Protein AF-A0A812R5J1-F1 (afdb_monomer_lite)

pLDDT: mean 79.11, std 15.93, range [47.59, 95.62]

Secondary structure (DSSP, 8-state):
---GGG-TT-GGGSEEEE-------B-TT--B----BTTB---HHHHTTTT---BSSS-TTS-S-SSTT---PBP--SSTTEEEEEETTS-EEEEETTS-HHHHHHHH-SS--S-----

Sequence (119 aa):
QLTFASVTDGLSNTIAIGEKRVQEYRDTSGNLIDGVGPNVSDGPQYLWGFWTSRNTASPMNGPILASWGDYDANFASQHPGGCNFLYGDGSVSFIPETINFETYNLLAARNSGQPKEQP

Radius of gyration: 15.82 Å; chains: 1; bounding box: 30×28×49 Å

Structure (mmCIF, N/CA/C/O backbone):
data_AF-A0A812R5J1-F1
#
_entry.id   AF-A0A812R5J1-F1
#
loop_
_atom_site.group_PDB
_atom_site.id
_atom_site.type_symbol
_atom_site.label_atom_id
_atom_site.label_alt_id
_atom_site.label_comp_id
_atom_site.label_asym_id
_atom_site.label_entity_id
_atom_site.label_seq_id
_atom_site.pdbx_PDB_ins_code
_atom_site.Cartn_x
_atom_site.Cartn_y
_atom_site.Cartn_z
_atom_site.occupancy
_atom_site.B_iso_or_equiv
_atom_site.auth_seq_id
_atom_site.auth_comp_id
_atom_site.auth_asym_id
_atom_site.auth_atom_id
_atom_site.pdbx_PDB_model_num
ATOM 1 N N . GLN A 1 1 ? -15.242 -15.348 13.790 1.00 69.81 1 GLN A N 1
ATOM 2 C CA . GLN A 1 1 ? -15.591 -14.560 12.589 1.00 69.81 1 GLN A CA 1
ATOM 3 C C . GLN A 1 1 ? -14.901 -13.210 12.702 1.00 69.81 1 GLN A C 1
ATOM 5 O O . GLN A 1 1 ? -14.937 -12.638 13.784 1.00 69.81 1 GLN A O 1
ATOM 10 N N . LEU A 1 2 ? -14.228 -12.743 11.648 1.00 84.69 2 LEU A N 1
ATOM 11 C CA . LEU A 1 2 ? -13.636 -11.402 11.618 1.00 84.69 2 LEU A CA 1
ATOM 12 C C . LEU A 1 2 ? -14.755 -10.381 11.350 1.00 84.69 2 LEU A C 1
ATOM 14 O O . LEU A 1 2 ? -15.588 -10.615 10.475 1.00 84.69 2 LEU A O 1
ATOM 18 N N . THR A 1 3 ? -14.801 -9.289 12.110 1.00 92.88 3 THR A N 1
ATOM 19 C CA . THR A 1 3 ? -15.794 -8.208 11.956 1.00 92.88 3 THR A CA 1
ATOM 20 C C . THR A 1 3 ? -15.086 -6.861 11.864 1.00 92.88 3 THR A C 1
ATOM 22 O O . THR A 1 3 ? -13.923 -6.752 12.245 1.00 92.88 3 THR A O 1
ATOM 25 N N . PHE A 1 4 ? -15.770 -5.804 11.423 1.00 91.31 4 PHE A N 1
ATOM 26 C CA . PHE A 1 4 ? -15.179 -4.460 11.423 1.00 91.31 4 PHE A CA 1
ATOM 27 C C . PHE A 1 4 ? -14.730 -4.000 12.818 1.00 91.31 4 PHE A C 1
ATOM 29 O O . PHE A 1 4 ? -13.687 -3.371 12.947 1.00 91.31 4 PHE A O 1
ATOM 36 N N . ALA A 1 5 ? -15.438 -4.413 13.874 1.00 92.25 5 ALA A N 1
ATOM 37 C CA . ALA A 1 5 ? -15.048 -4.138 15.259 1.00 92.25 5 ALA A CA 1
ATOM 38 C C . ALA A 1 5 ? -13.720 -4.806 15.677 1.00 92.25 5 ALA A C 1
ATOM 40 O O . ALA A 1 5 ? -13.146 -4.437 16.695 1.00 92.25 5 ALA A O 1
ATOM 41 N N . SER A 1 6 ? -13.220 -5.784 14.911 1.00 92.88 6 SER A N 1
ATOM 42 C CA . SER A 1 6 ? -11.917 -6.416 15.166 1.00 92.88 6 SER A CA 1
ATOM 43 C C . SER A 1 6 ? -10.714 -5.610 14.651 1.00 92.88 6 SER A C 1
ATOM 45 O O . SER A 1 6 ? -9.575 -5.997 14.908 1.00 92.88 6 SER A O 1
ATOM 47 N N . VAL A 1 7 ? -10.949 -4.500 13.940 1.00 93.25 7 VAL A N 1
ATOM 48 C CA . VAL A 1 7 ? -9.920 -3.521 13.552 1.00 93.25 7 VAL A CA 1
ATOM 49 C C . VAL A 1 7 ? -9.745 -2.534 14.707 1.00 93.25 7 VAL A C 1
ATOM 51 O O . VAL A 1 7 ? -10.365 -1.473 14.745 1.00 93.25 7 VAL A O 1
ATOM 54 N N . THR A 1 8 ? -8.951 -2.928 15.701 1.00 94.19 8 THR A N 1
ATOM 55 C CA . THR A 1 8 ? -8.824 -2.203 16.976 1.00 94.19 8 THR A CA 1
ATOM 56 C C . THR A 1 8 ? -8.123 -0.857 16.845 1.00 94.19 8 THR A C 1
ATOM 58 O O . THR A 1 8 ? -8.361 0.021 17.666 1.00 94.19 8 THR A O 1
ATOM 61 N N . ASP A 1 9 ? -7.308 -0.671 15.806 1.00 91.94 9 ASP A N 1
ATOM 62 C CA . ASP A 1 9 ? -6.625 0.604 15.546 1.00 91.94 9 ASP A CA 1
ATOM 63 C C . ASP A 1 9 ? -7.531 1.636 14.844 1.00 91.94 9 ASP A C 1
ATOM 65 O O . ASP A 1 9 ? -7.120 2.769 14.582 1.00 91.94 9 ASP A O 1
ATOM 69 N N . GLY A 1 10 ? -8.772 1.249 14.530 1.00 93.25 10 GLY A N 1
ATOM 70 C CA . GLY A 1 10 ? -9.751 2.073 13.833 1.00 93.25 10 GLY A CA 1
ATOM 71 C C . GLY A 1 10 ? -9.784 1.824 12.326 1.00 93.25 10 GLY A C 1
ATOM 72 O O . GLY A 1 10 ? -8.763 1.614 11.666 1.00 93.25 10 GLY A O 1
ATOM 73 N N . LEU A 1 11 ? -10.998 1.866 11.775 1.00 93.31 11 LEU A N 1
ATOM 74 C CA . LEU A 1 11 ? -11.252 1.671 10.347 1.00 93.31 11 LEU A CA 1
ATOM 75 C C . LEU A 1 11 ? -10.682 2.810 9.496 1.00 93.31 11 LEU A C 1
ATOM 77 O O . LEU A 1 11 ? -10.100 2.544 8.451 1.00 93.31 11 LEU A O 1
ATOM 81 N N . SER A 1 12 ? -10.772 4.049 9.982 1.00 93.81 12 SER A N 1
ATOM 82 C CA . SER A 1 12 ? -10.221 5.238 9.321 1.00 93.81 12 SER A CA 1
ATOM 83 C C . SER A 1 12 ? -8.695 5.269 9.295 1.00 93.81 12 SER A C 1
ATOM 85 O O . SER A 1 12 ? -8.125 6.013 8.516 1.00 93.81 12 SER A O 1
ATOM 87 N N . ASN A 1 13 ? -8.025 4.458 10.123 1.00 93.62 13 ASN A N 1
ATOM 88 C CA . ASN A 1 13 ? -6.564 4.428 10.261 1.00 93.62 13 ASN A 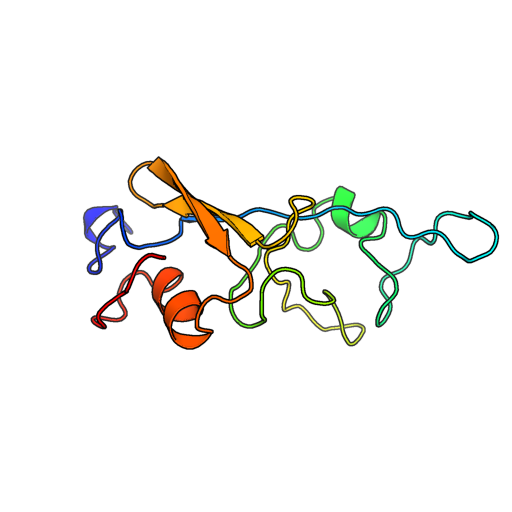CA 1
ATOM 89 C C . ASN A 1 13 ? -5.950 3.127 9.730 1.00 93.62 13 ASN A C 1
ATOM 91 O O . ASN A 1 13 ? -4.792 2.815 10.011 1.00 93.62 13 ASN A O 1
ATOM 95 N N . THR A 1 14 ? -6.735 2.316 9.025 1.00 94.75 14 THR A N 1
ATOM 96 C CA . THR A 1 14 ? -6.282 1.036 8.484 1.00 94.75 14 THR A CA 1
ATOM 97 C C . THR A 1 14 ? -6.592 0.972 7.000 1.00 94.75 14 THR A C 1
ATOM 99 O O . THR A 1 14 ? -7.755 1.050 6.604 1.00 94.75 14 THR A O 1
ATOM 102 N N . ILE A 1 15 ? -5.551 0.814 6.187 1.00 94.62 15 ILE A N 1
ATOM 103 C CA . ILE A 1 15 ? -5.665 0.627 4.743 1.00 94.62 15 ILE A CA 1
ATOM 104 C C . ILE A 1 15 ? -6.337 -0.722 4.482 1.00 94.62 15 ILE A C 1
ATOM 106 O O . ILE A 1 15 ? -5.927 -1.758 5.006 1.00 94.62 15 ILE A O 1
ATOM 110 N N . ALA A 1 16 ? -7.368 -0.702 3.647 1.00 92.81 16 ALA A N 1
ATOM 111 C CA . ALA A 1 16 ? -8.086 -1.882 3.189 1.00 92.81 16 ALA A CA 1
ATOM 112 C C . ALA A 1 16 ? -7.715 -2.250 1.746 1.00 92.81 16 ALA A C 1
ATOM 114 O O . ALA A 1 16 ? -7.570 -3.431 1.430 1.00 92.81 16 ALA A O 1
ATOM 115 N N . ILE A 1 17 ? -7.565 -1.252 0.868 1.00 92.56 17 ILE A N 1
ATOM 116 C CA . ILE A 1 17 ? -7.219 -1.427 -0.550 1.00 92.56 17 ILE A CA 1
ATOM 117 C C . ILE A 1 17 ? -6.232 -0.329 -0.943 1.00 92.56 17 ILE A C 1
ATOM 119 O O . ILE A 1 17 ? -6.304 0.786 -0.437 1.00 92.56 17 ILE A O 1
ATOM 123 N N . GLY A 1 18 ? -5.323 -0.630 -1.861 1.00 91.69 18 GLY A N 1
ATOM 124 C CA . GLY A 1 18 ? -4.420 0.355 -2.442 1.00 91.69 18 GLY A CA 1
ATOM 125 C C . GLY A 1 18 ? -4.264 0.162 -3.937 1.00 91.69 18 GLY A C 1
ATOM 126 O O . GLY A 1 18 ? -4.635 -0.878 -4.490 1.00 91.69 18 GLY A O 1
ATOM 127 N N . GLU A 1 19 ? -3.714 1.179 -4.585 1.00 89.50 19 GLU A N 1
ATOM 128 C CA . GLU A 1 19 ? -3.502 1.162 -6.024 1.00 89.50 19 GLU A CA 1
ATOM 129 C C . GLU A 1 19 ? -2.463 0.131 -6.477 1.00 89.50 19 GLU A C 1
ATOM 131 O O . GLU A 1 19 ? -1.470 -0.186 -5.810 1.00 89.50 19 GLU A O 1
ATOM 136 N N . LYS A 1 20 ? -2.713 -0.381 -7.680 1.00 81.94 20 LYS A N 1
ATOM 137 C CA . LYS A 1 20 ? -1.801 -1.225 -8.434 1.00 81.94 20 LYS A CA 1
ATOM 138 C C . LYS A 1 20 ? -1.500 -0.536 -9.757 1.00 81.94 20 LYS A C 1
ATOM 140 O O . LYS A 1 20 ? -2.415 -0.245 -10.526 1.00 81.94 20 LYS A O 1
ATOM 145 N N . ARG A 1 21 ? -0.213 -0.387 -10.064 1.00 77.31 21 ARG A N 1
ATOM 146 C CA . ARG A 1 21 ? 0.251 0.026 -11.384 1.00 77.31 21 ARG A CA 1
ATOM 147 C C . ARG A 1 21 ? 0.326 -1.175 -12.321 1.00 77.31 21 ARG A C 1
ATOM 149 O O . ARG A 1 21 ? 0.677 -2.283 -11.912 1.00 77.31 21 ARG A O 1
ATOM 156 N N . VAL A 1 22 ? -0.025 -0.919 -13.575 1.00 68.81 22 VAL A N 1
ATOM 157 C CA . VAL A 1 22 ? 0.201 -1.810 -14.709 1.00 68.81 22 VAL A CA 1
ATOM 158 C C . VAL A 1 22 ? 0.825 -0.954 -15.810 1.00 68.81 22 VAL A C 1
ATOM 160 O O . VAL A 1 22 ? 0.126 -0.233 -16.517 1.00 68.81 22 VAL A O 1
ATOM 163 N N . GLN A 1 23 ? 2.152 -0.936 -15.885 1.00 62.28 23 GLN A N 1
ATOM 164 C CA . GLN A 1 23 ? 2.913 -0.206 -16.891 1.00 62.28 23 GLN A CA 1
ATOM 165 C C . GLN A 1 23 ? 3.523 -1.158 -17.923 1.00 62.28 23 GLN A C 1
ATOM 167 O O . GLN A 1 23 ? 4.400 -1.955 -17.606 1.00 62.28 23 GLN A O 1
ATOM 172 N N . GLU A 1 24 ? 3.134 -0.986 -19.186 1.00 61.19 24 GLU A N 1
ATOM 173 C CA . GLU A 1 24 ? 3.777 -1.663 -20.314 1.00 61.19 24 GLU A CA 1
ATOM 174 C C . GLU A 1 24 ? 5.290 -1.394 -20.327 1.00 61.19 24 GLU A C 1
ATOM 176 O O . GLU A 1 24 ? 5.729 -0.249 -20.482 1.00 61.19 24 GLU A O 1
ATOM 181 N N . TYR A 1 25 ? 6.097 -2.450 -20.197 1.00 65.50 25 TYR A N 1
ATOM 182 C CA . TYR A 1 25 ? 7.521 -2.371 -20.502 1.00 65.50 25 TYR A CA 1
ATOM 183 C C . TYR A 1 25 ? 7.751 -2.590 -21.992 1.00 65.50 25 TYR A C 1
ATOM 185 O O . TYR A 1 25 ? 7.303 -3.587 -22.569 1.00 65.50 25 TYR A O 1
ATOM 193 N N . ARG A 1 26 ? 8.487 -1.664 -22.605 1.00 67.31 26 ARG A N 1
ATOM 194 C CA . ARG A 1 26 ? 8.960 -1.784 -23.980 1.00 67.31 26 ARG A CA 1
ATOM 195 C C . ARG A 1 26 ? 10.477 -1.739 -23.990 1.00 67.31 26 ARG A C 1
ATOM 197 O O . ARG A 1 26 ? 11.069 -0.918 -23.289 1.00 67.31 26 ARG A O 1
ATOM 204 N N . ASP A 1 27 ? 11.095 -2.617 -24.772 1.00 69.19 27 ASP A N 1
ATOM 205 C CA . ASP A 1 27 ? 12.535 -2.543 -25.013 1.00 69.19 27 ASP A CA 1
ATOM 206 C C . ASP A 1 27 ? 12.904 -1.266 -25.791 1.00 69.19 27 ASP A C 1
ATOM 208 O O . ASP A 1 27 ? 12.049 -0.502 -26.248 1.00 69.19 27 ASP A O 1
ATOM 212 N N . THR A 1 28 ? 14.202 -1.029 -25.980 1.00 73.25 28 THR A N 1
ATOM 213 C CA . THR A 1 28 ? 14.711 0.124 -26.745 1.00 73.25 28 THR A CA 1
ATOM 214 C C . THR A 1 28 ? 14.253 0.122 -28.211 1.00 73.25 28 THR A C 1
ATOM 216 O O . THR A 1 28 ? 14.344 1.146 -28.883 1.00 73.25 28 THR A O 1
ATOM 219 N N . SER A 1 29 ? 13.747 -1.011 -28.706 1.00 78.81 29 SER A N 1
ATOM 220 C CA . SER A 1 29 ? 13.195 -1.172 -30.053 1.00 78.81 29 SER A CA 1
ATOM 221 C C . SER A 1 29 ? 11.666 -1.005 -30.092 1.00 78.81 29 SER A C 1
ATOM 223 O O . SER A 1 29 ? 11.070 -1.104 -31.162 1.00 78.81 29 SER A O 1
ATOM 225 N N . GLY A 1 30 ? 11.019 -0.726 -28.953 1.00 71.69 30 GLY A N 1
ATOM 226 C CA . GLY A 1 30 ? 9.576 -0.518 -28.829 1.00 71.69 30 GLY A CA 1
ATOM 227 C C . GLY A 1 30 ? 8.741 -1.798 -28.700 1.00 71.69 30 GLY A C 1
ATOM 228 O O . GLY A 1 30 ? 7.507 -1.706 -28.639 1.00 71.69 30 GLY A O 1
ATOM 229 N N . ASN A 1 31 ? 9.369 -2.976 -28.636 1.00 70.25 31 ASN A N 1
ATOM 230 C CA . ASN A 1 31 ? 8.661 -4.246 -28.491 1.00 70.25 31 ASN A CA 1
ATOM 231 C C . ASN A 1 31 ? 8.171 -4.417 -27.058 1.00 70.25 31 ASN A C 1
ATOM 233 O O . ASN A 1 31 ? 8.921 -4.181 -26.113 1.00 70.25 31 ASN A O 1
ATOM 237 N N . LEU A 1 32 ? 6.925 -4.870 -26.905 1.00 65.62 32 LEU A N 1
ATOM 238 C CA . LEU A 1 32 ? 6.410 -5.296 -25.607 1.00 65.62 32 LEU A CA 1
ATOM 239 C C . LEU A 1 32 ? 7.219 -6.493 -25.118 1.00 65.62 32 LEU A C 1
ATOM 241 O O . LEU A 1 32 ? 7.331 -7.498 -25.821 1.00 65.62 32 LEU A O 1
ATOM 245 N N . ILE A 1 33 ? 7.755 -6.382 -23.910 1.00 63.66 33 ILE A N 1
ATOM 246 C CA . ILE A 1 33 ? 8.465 -7.481 -23.267 1.00 63.66 33 ILE A CA 1
ATOM 247 C C . ILE A 1 33 ? 7.496 -8.176 -22.316 1.00 63.66 33 ILE A C 1
ATOM 249 O O . ILE A 1 33 ? 7.074 -7.611 -21.308 1.00 63.66 33 ILE A O 1
ATOM 253 N N . ASP A 1 34 ? 7.141 -9.415 -22.654 1.00 54.34 34 ASP A N 1
ATOM 254 C CA . ASP A 1 34 ? 6.417 -10.313 -21.759 1.00 54.34 34 ASP A CA 1
ATOM 255 C C . ASP A 1 34 ? 7.419 -11.062 -20.880 1.00 54.34 34 ASP A C 1
ATOM 257 O O . ASP A 1 34 ? 7.945 -12.111 -21.254 1.00 54.34 34 ASP A O 1
ATOM 261 N N . GLY A 1 35 ? 7.765 -10.475 -19.736 1.00 51.81 35 GLY A N 1
ATOM 262 C CA . GLY A 1 35 ? 8.727 -11.083 -18.831 1.00 51.81 35 GLY A CA 1
ATOM 263 C C . GLY A 1 35 ? 8.610 -10.572 -17.406 1.00 51.81 35 GLY A C 1
ATOM 264 O O . GLY A 1 35 ? 8.485 -9.376 -17.169 1.00 51.81 35 GLY A O 1
ATOM 265 N N . VAL A 1 36 ? 8.705 -11.503 -16.459 1.00 49.03 36 VAL A N 1
ATOM 266 C CA . VAL A 1 36 ? 9.102 -11.215 -15.083 1.00 49.03 36 VAL A CA 1
ATOM 267 C C . VAL A 1 36 ? 10.620 -11.236 -15.064 1.00 49.03 36 VAL A C 1
ATOM 269 O O . VAL A 1 36 ? 11.251 -12.272 -15.255 1.00 49.03 36 VAL A O 1
ATOM 272 N N . GLY A 1 37 ? 11.233 -10.082 -14.875 1.00 49.31 37 GLY A N 1
ATOM 273 C CA . GLY A 1 37 ? 12.665 -10.015 -14.664 1.00 49.31 37 GLY A CA 1
ATOM 274 C C . GLY A 1 37 ? 13.027 -8.821 -13.797 1.00 49.31 37 GLY A C 1
ATOM 275 O O . GLY A 1 37 ? 12.233 -7.888 -13.658 1.00 49.31 37 GLY A O 1
ATOM 276 N N . PRO A 1 38 ? 14.224 -8.840 -13.201 1.00 47.59 38 PRO A N 1
ATOM 277 C CA . PRO A 1 38 ? 14.673 -7.763 -12.339 1.00 47.59 38 PRO A CA 1
ATOM 278 C C . PRO A 1 38 ? 14.714 -6.476 -13.160 1.00 47.59 38 PRO A C 1
ATOM 280 O O . PRO A 1 38 ? 15.444 -6.405 -14.148 1.00 47.59 38 PRO A O 1
ATOM 283 N N . ASN A 1 39 ? 13.942 -5.464 -12.767 1.00 49.47 39 ASN A N 1
ATOM 284 C CA . ASN A 1 39 ? 13.856 -4.177 -13.471 1.00 49.47 39 ASN A CA 1
ATOM 285 C C . ASN A 1 39 ? 13.245 -4.212 -14.890 1.00 49.47 39 ASN A C 1
ATOM 287 O O . ASN A 1 39 ? 13.335 -3.207 -15.595 1.00 49.47 39 ASN A O 1
ATOM 291 N N . VAL A 1 40 ? 12.615 -5.315 -15.317 1.00 49.09 40 VAL A N 1
ATOM 292 C CA . VAL A 1 40 ? 11.763 -5.327 -16.520 1.00 49.09 40 VAL A CA 1
ATOM 293 C C . VAL A 1 40 ? 10.310 -5.343 -16.058 1.00 49.09 40 VAL A C 1
ATOM 295 O O . VAL A 1 40 ? 9.865 -6.243 -15.352 1.00 49.09 40 VAL A O 1
ATOM 298 N N . SER A 1 41 ? 9.644 -4.226 -16.327 1.00 51.12 41 SER A N 1
ATOM 299 C CA . SER A 1 41 ? 8.403 -3.760 -15.708 1.00 51.12 41 SER A CA 1
ATOM 300 C C . SER A 1 41 ? 7.213 -4.692 -15.885 1.00 51.12 41 SER A C 1
ATOM 302 O O . SER A 1 41 ? 7.280 -5.612 -16.689 1.00 51.12 41 SER A O 1
ATOM 304 N N . ASP A 1 42 ? 6.136 -4.369 -15.153 1.00 53.69 42 ASP A N 1
ATOM 305 C CA . ASP A 1 42 ? 4.740 -4.841 -15.191 1.00 53.69 42 ASP A CA 1
ATOM 306 C C . ASP A 1 42 ? 4.304 -5.484 -16.527 1.00 53.69 42 ASP A C 1
ATOM 308 O O . ASP A 1 42 ? 3.459 -4.970 -17.265 1.00 53.69 42 ASP A O 1
ATOM 312 N N . GLY A 1 43 ? 4.879 -6.644 -16.841 1.00 50.56 43 GLY A N 1
ATOM 313 C CA . GLY A 1 43 ? 4.579 -7.381 -18.053 1.00 50.56 43 GLY A CA 1
ATOM 314 C C . GLY A 1 43 ? 3.122 -7.847 -18.052 1.00 50.56 43 GLY A C 1
ATOM 315 O O . GLY A 1 43 ? 2.431 -7.754 -17.034 1.00 50.56 43 GLY A O 1
ATOM 316 N N . PRO A 1 44 ? 2.630 -8.416 -19.160 1.00 49.50 44 PRO A N 1
ATOM 317 C CA . PRO A 1 44 ? 1.273 -8.946 -19.283 1.00 49.50 44 PRO A CA 1
ATOM 318 C C . PRO A 1 44 ? 0.844 -9.799 -18.085 1.00 49.50 44 PRO A C 1
ATOM 320 O O . PRO A 1 44 ? -0.300 -9.740 -17.672 1.00 49.50 44 PRO A O 1
ATOM 323 N N . GLN A 1 45 ? 1.755 -10.510 -17.428 1.00 50.78 45 GLN A N 1
ATOM 324 C CA . GLN A 1 45 ? 1.481 -11.298 -16.221 1.00 50.78 45 GLN A CA 1
ATOM 325 C C . GLN A 1 45 ? 0.813 -10.485 -15.085 1.00 50.78 45 GLN A C 1
ATOM 327 O O . GLN A 1 45 ? -0.027 -11.015 -14.356 1.00 50.78 45 GLN A O 1
ATOM 332 N N . TYR A 1 46 ? 1.077 -9.175 -14.994 1.00 56.44 46 TYR A N 1
ATOM 333 C CA . TYR A 1 46 ? 0.396 -8.244 -14.088 1.00 56.44 46 TYR A CA 1
ATOM 334 C C . TYR A 1 46 ? -1.052 -7.927 -14.485 1.00 56.44 46 TYR A C 1
ATOM 336 O O . TYR A 1 46 ? -1.872 -7.684 -13.593 1.00 56.44 46 TYR A O 1
ATOM 344 N N . LEU A 1 47 ? -1.386 -7.947 -15.782 1.00 54.69 47 LEU A N 1
ATOM 345 C CA . LEU A 1 47 ? -2.758 -7.787 -16.286 1.00 54.69 47 LEU A CA 1
ATOM 346 C C . LEU A 1 47 ? -3.646 -8.992 -15.927 1.00 54.69 47 LEU A C 1
ATOM 348 O O . LEU A 1 47 ? -4.843 -8.824 -15.724 1.00 54.69 47 LEU A O 1
ATOM 352 N N . TRP A 1 48 ? -3.079 -10.200 -15.841 1.00 54.56 48 TRP A N 1
ATOM 353 C CA . TRP A 1 48 ? -3.841 -11.459 -15.772 1.00 54.56 48 TRP A CA 1
ATOM 354 C C . TRP A 1 48 ? -4.125 -11.927 -14.333 1.00 54.56 48 TRP A C 1
ATOM 356 O O . TRP A 1 48 ? -4.536 -13.062 -14.106 1.00 54.56 48 TRP A O 1
ATOM 366 N N . GLY A 1 49 ? -3.914 -11.054 -13.342 1.00 57.88 49 GLY A N 1
ATOM 367 C CA . GLY A 1 49 ? -4.233 -11.323 -11.935 1.00 57.88 49 GLY A CA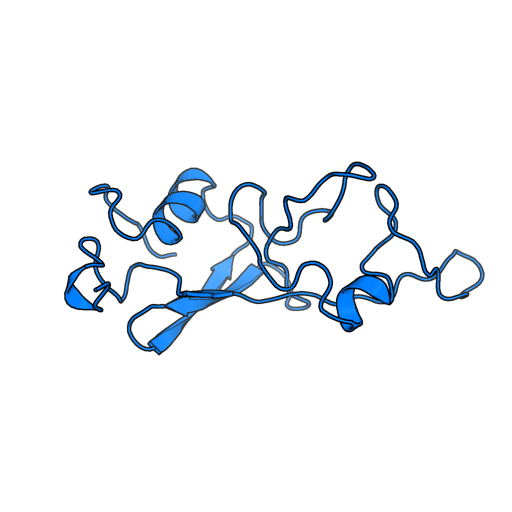 1
ATOM 368 C C . GLY A 1 49 ? -3.137 -12.041 -11.142 1.00 57.88 49 GLY A C 1
ATOM 369 O O . GLY A 1 49 ? -3.287 -12.202 -9.928 1.00 57.88 49 GLY A O 1
ATOM 370 N N . PHE A 1 50 ? -2.013 -12.408 -11.773 1.00 59.88 50 PHE A N 1
ATOM 371 C CA . PHE A 1 50 ? -0.827 -12.844 -11.039 1.00 59.88 50 PHE A CA 1
ATOM 372 C C . PHE A 1 50 ? -0.336 -11.669 -10.178 1.00 59.88 50 PHE A C 1
ATOM 374 O O . PHE A 1 50 ? -0.212 -10.536 -10.651 1.00 59.88 50 PHE A O 1
ATOM 381 N N . TRP A 1 51 ? -0.203 -11.924 -8.874 1.00 65.69 51 TRP A N 1
ATOM 382 C CA . TRP A 1 51 ? -0.004 -10.915 -7.827 1.00 65.69 51 TRP A CA 1
ATOM 383 C C . TRP A 1 51 ? -1.012 -9.773 -7.921 1.00 65.69 51 TRP A C 1
ATOM 385 O O . TRP A 1 51 ? -0.702 -8.621 -8.219 1.00 65.69 51 TRP A O 1
ATOM 395 N N . THR A 1 52 ? -2.280 -10.097 -7.711 1.00 66.44 52 THR A N 1
ATOM 396 C CA . THR A 1 52 ? -3.288 -9.072 -7.430 1.00 66.44 52 THR A CA 1
ATOM 397 C C . THR A 1 52 ? -3.190 -8.549 -5.996 1.00 66.44 52 THR A C 1
ATOM 399 O O . THR A 1 52 ? -3.624 -7.435 -5.722 1.00 66.44 52 THR A O 1
ATOM 402 N N . SER A 1 53 ? -2.629 -9.347 -5.086 1.00 76.75 53 SER A N 1
ATOM 403 C CA . SER A 1 53 ? -2.406 -8.969 -3.695 1.00 76.75 53 SER A CA 1
ATOM 404 C C . SER A 1 53 ? -1.119 -8.163 -3.566 1.00 76.75 53 SER A C 1
ATOM 406 O O . SER A 1 53 ? -0.119 -8.461 -4.223 1.00 76.75 53 SER A O 1
ATOM 408 N N . ARG A 1 54 ? -1.171 -7.135 -2.721 1.00 80.31 54 ARG A N 1
ATOM 409 C CA . ARG A 1 54 ? -0.062 -6.232 -2.420 1.00 80.31 54 ARG A CA 1
ATOM 410 C C . ARG A 1 54 ? 0.197 -6.192 -0.932 1.00 80.31 54 ARG A C 1
ATOM 412 O O . ARG A 1 54 ? -0.716 -6.428 -0.140 1.00 80.31 54 ARG A O 1
ATOM 419 N N . ASN A 1 55 ? 1.429 -5.877 -0.572 1.00 85.50 55 ASN A N 1
ATOM 420 C CA . ASN A 1 55 ? 1.816 -5.648 0.806 1.00 85.50 55 ASN A CA 1
ATOM 421 C C . ASN A 1 55 ? 2.632 -4.352 0.929 1.00 85.50 55 ASN A C 1
ATOM 423 O O . ASN A 1 55 ? 2.978 -3.703 -0.060 1.00 85.50 55 ASN A O 1
ATOM 427 N N . THR A 1 56 ? 2.887 -3.958 2.171 1.00 88.44 56 THR A N 1
ATOM 428 C CA . THR A 1 56 ? 3.680 -2.775 2.523 1.00 88.44 56 THR A CA 1
ATOM 429 C C . THR A 1 56 ? 5.118 -3.129 2.908 1.00 88.44 56 THR A C 1
ATOM 431 O O . THR A 1 56 ? 5.851 -2.257 3.365 1.00 88.44 56 THR A O 1
ATOM 434 N N . ALA A 1 57 ? 5.545 -4.385 2.704 1.00 83.81 57 ALA A N 1
ATOM 435 C CA . ALA A 1 57 ? 6.891 -4.857 3.045 1.00 83.81 57 ALA A CA 1
ATOM 436 C C . ALA A 1 57 ? 7.987 -4.194 2.193 1.00 83.81 57 ALA A C 1
ATOM 438 O O . ALA A 1 57 ? 9.152 -4.197 2.585 1.00 83.81 57 ALA A O 1
ATOM 439 N N . SER A 1 58 ? 7.592 -3.556 1.089 1.00 83.31 58 SER A N 1
ATOM 440 C CA . SER A 1 58 ? 8.440 -2.725 0.239 1.00 83.31 58 SER A CA 1
ATOM 441 C C . SER A 1 58 ? 7.810 -1.341 0.025 1.00 83.31 58 SER A C 1
ATOM 443 O O . SER A 1 58 ? 6.578 -1.212 0.057 1.00 83.31 58 SER A O 1
ATOM 445 N N . PRO A 1 59 ? 8.622 -0.290 -0.205 1.00 85.31 59 PRO A N 1
ATOM 446 C CA . PRO A 1 59 ? 8.119 1.043 -0.522 1.00 85.31 59 PRO A CA 1
ATOM 447 C C . PRO A 1 59 ? 7.196 1.046 -1.744 1.00 85.31 59 PRO A C 1
ATOM 449 O O . PRO A 1 59 ? 7.396 0.290 -2.698 1.00 85.31 59 PRO A O 1
ATOM 452 N N . MET A 1 60 ? 6.189 1.922 -1.730 1.00 87.31 60 MET A N 1
ATOM 453 C CA . MET A 1 60 ? 5.328 2.115 -2.898 1.00 87.31 60 MET A CA 1
ATOM 454 C C . MET A 1 60 ? 6.104 2.709 -4.077 1.00 87.31 60 MET A C 1
ATOM 456 O O . MET A 1 60 ? 7.152 3.320 -3.885 1.00 87.31 60 MET A O 1
ATOM 460 N N . ASN A 1 61 ? 5.595 2.523 -5.298 1.00 81.88 61 ASN A N 1
ATOM 461 C CA . ASN A 1 61 ? 6.234 2.977 -6.546 1.00 81.88 61 ASN A CA 1
ATOM 462 C C . ASN A 1 61 ? 7.662 2.436 -6.792 1.00 81.88 61 ASN A C 1
ATOM 464 O O . ASN A 1 61 ? 8.313 2.837 -7.758 1.00 81.88 61 ASN A O 1
ATOM 468 N N . GLY A 1 62 ? 8.135 1.490 -5.974 1.00 74.62 62 GLY A N 1
ATOM 469 C CA . GLY A 1 62 ? 9.400 0.794 -6.170 1.00 74.62 62 GLY A CA 1
ATOM 470 C C . GLY A 1 62 ? 9.355 -0.235 -7.308 1.00 74.62 62 GLY A C 1
ATOM 471 O O . GLY A 1 62 ? 8.269 -0.610 -7.773 1.00 74.62 62 GLY A O 1
ATOM 472 N N . PRO A 1 63 ? 10.529 -0.698 -7.777 1.00 66.81 63 PRO A N 1
ATOM 473 C CA . PRO A 1 63 ? 10.616 -1.820 -8.698 1.00 66.81 63 PRO A CA 1
ATOM 474 C C . PRO A 1 63 ? 10.053 -3.072 -8.026 1.00 66.81 63 PRO A C 1
ATOM 476 O O . PRO A 1 63 ? 10.394 -3.401 -6.896 1.00 66.81 63 PRO A O 1
ATOM 479 N N . ILE A 1 64 ? 9.178 -3.752 -8.755 1.00 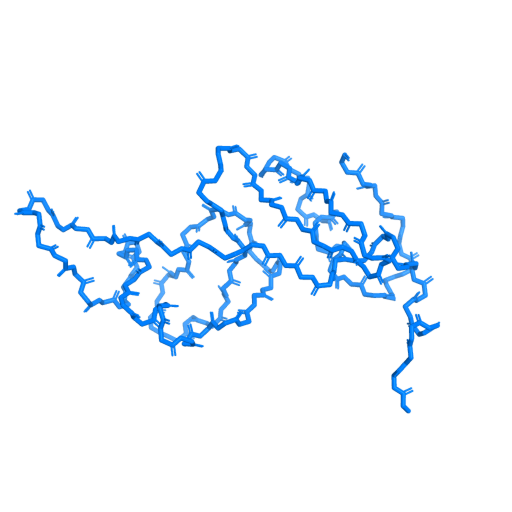61.09 64 ILE A N 1
ATOM 480 C CA . ILE A 1 64 ? 8.264 -4.744 -8.197 1.00 61.09 64 ILE A CA 1
ATOM 481 C C . ILE A 1 64 ? 8.944 -6.085 -7.910 1.00 61.09 64 ILE A C 1
ATOM 483 O O . ILE A 1 64 ? 8.432 -6.855 -7.106 1.00 61.09 64 ILE A O 1
ATOM 487 N N . LEU A 1 65 ? 10.076 -6.373 -8.566 1.00 56.97 65 LEU A N 1
ATOM 488 C CA . LEU A 1 65 ? 10.791 -7.633 -8.392 1.00 56.97 65 LEU A CA 1
ATOM 489 C C . LEU A 1 65 ? 12.286 -7.526 -8.558 1.00 56.97 65 LEU A C 1
ATOM 491 O O . LEU A 1 65 ? 12.778 -6.992 -9.555 1.00 56.97 65 LEU A O 1
ATOM 495 N N . ALA A 1 66 ? 12.989 -8.173 -7.635 1.00 54.12 66 ALA A N 1
ATOM 496 C CA . ALA A 1 66 ? 14.416 -8.418 -7.756 1.00 54.12 66 ALA A CA 1
ATOM 497 C C . ALA A 1 66 ? 14.744 -9.773 -8.416 1.00 54.12 66 ALA A C 1
ATOM 499 O O . ALA A 1 66 ? 15.834 -9.915 -8.965 1.00 54.12 66 ALA A O 1
ATOM 500 N N . SER A 1 67 ? 13.851 -10.776 -8.369 1.00 55.62 67 SER A N 1
ATOM 501 C CA . SER A 1 67 ? 14.132 -12.137 -8.865 1.00 55.62 67 SER A CA 1
ATOM 502 C C . SER A 1 67 ? 12.870 -12.978 -9.114 1.00 55.62 67 SER A C 1
ATOM 504 O O . SER A 1 67 ? 11.808 -12.726 -8.551 1.00 55.62 67 SER A O 1
ATOM 506 N N . TRP A 1 68 ? 13.006 -14.051 -9.901 1.00 51.84 68 TRP A N 1
ATOM 507 C CA . TRP A 1 68 ? 12.021 -15.135 -9.961 1.00 51.84 68 TRP A CA 1
ATOM 508 C C . TRP A 1 68 ? 11.866 -15.765 -8.569 1.00 51.84 68 TRP A C 1
ATOM 510 O O . TRP A 1 68 ? 12.848 -16.240 -7.998 1.00 51.84 68 TRP A O 1
ATOM 520 N N . GLY A 1 69 ? 10.647 -15.749 -8.024 1.00 55.59 69 GLY A N 1
ATOM 521 C CA . GLY A 1 69 ? 10.340 -16.239 -6.673 1.00 55.59 69 GLY A CA 1
ATOM 522 C C . GLY A 1 69 ? 10.246 -15.151 -5.601 1.00 55.59 69 GLY A C 1
ATOM 523 O O . GLY A 1 69 ? 9.980 -15.473 -4.446 1.00 55.59 69 GLY A O 1
ATOM 524 N N . ASP A 1 70 ? 10.436 -13.888 -5.976 1.00 61.59 70 ASP A N 1
ATOM 525 C CA . ASP A 1 70 ? 10.007 -12.757 -5.166 1.00 61.59 70 ASP A CA 1
ATOM 526 C C . ASP A 1 70 ? 8.478 -12.631 -5.283 1.00 61.59 70 ASP A C 1
ATOM 528 O O . ASP A 1 70 ? 7.935 -12.529 -6.383 1.00 61.59 70 ASP A O 1
ATOM 532 N N . TYR A 1 71 ? 7.781 -12.768 -4.157 1.00 64.38 71 TYR A N 1
ATOM 533 C CA . TYR A 1 71 ? 6.319 -12.678 -4.066 1.00 64.38 71 TYR A CA 1
ATOM 534 C C . TYR A 1 71 ? 5.881 -11.386 -3.362 1.00 64.38 71 TYR A C 1
ATOM 536 O O . TYR A 1 71 ? 4.683 -11.186 -3.137 1.00 64.38 71 TYR A O 1
ATOM 544 N N . ASP A 1 72 ? 6.836 -10.520 -3.008 1.00 69.19 72 ASP A N 1
ATOM 545 C CA . ASP A 1 72 ? 6.583 -9.266 -2.318 1.00 69.19 72 ASP A CA 1
ATOM 546 C C . ASP A 1 72 ? 6.293 -8.168 -3.326 1.00 69.19 72 ASP A C 1
ATOM 548 O O . ASP A 1 72 ? 7.166 -7.464 -3.821 1.00 69.19 72 ASP A O 1
ATOM 552 N N . ALA A 1 73 ? 5.009 -8.005 -3.623 1.00 75.12 73 ALA A N 1
ATOM 553 C CA . ALA A 1 73 ? 4.580 -6.973 -4.537 1.00 75.12 73 ALA A CA 1
ATOM 554 C C . ALA A 1 73 ? 4.085 -5.722 -3.802 1.00 75.12 73 ALA A C 1
ATOM 556 O O . ALA A 1 73 ? 3.058 -5.745 -3.112 1.00 75.12 73 ALA A O 1
ATOM 557 N N . ASN A 1 74 ? 4.780 -4.607 -4.013 1.00 82.38 74 ASN A N 1
ATOM 558 C CA . ASN A 1 74 ? 4.416 -3.301 -3.475 1.00 82.38 74 ASN A CA 1
ATOM 559 C C . ASN A 1 74 ? 3.213 -2.674 -4.192 1.00 82.38 74 ASN A C 1
ATOM 561 O O . ASN A 1 74 ? 2.953 -2.903 -5.378 1.00 82.38 74 ASN A O 1
ATOM 565 N N . PHE A 1 75 ? 2.499 -1.818 -3.467 1.00 87.75 75 PHE A N 1
ATOM 566 C CA . PHE A 1 75 ? 1.540 -0.893 -4.065 1.00 87.75 75 PHE A CA 1
ATOM 567 C C . PHE A 1 75 ? 2.250 0.092 -5.003 1.00 87.75 75 PHE A C 1
ATOM 569 O O . PHE A 1 75 ? 3.419 0.440 -4.805 1.00 87.75 75 PHE A O 1
ATOM 576 N N . ALA A 1 76 ? 1.555 0.517 -6.053 1.00 84.31 76 ALA A N 1
ATOM 577 C CA . ALA A 1 76 ? 2.110 1.437 -7.037 1.00 84.31 76 ALA A CA 1
ATOM 578 C C . ALA A 1 76 ? 0.997 2.164 -7.792 1.00 84.31 76 ALA A C 1
ATOM 580 O O . ALA A 1 76 ? -0.083 1.609 -7.994 1.00 84.31 76 ALA A O 1
ATOM 581 N N . SER A 1 77 ? 1.303 3.360 -8.284 1.00 86.56 77 SER A N 1
ATOM 582 C CA . SER A 1 77 ? 0.392 4.191 -9.064 1.00 86.56 77 SER A CA 1
ATOM 583 C C . SER A 1 77 ? 1.065 4.759 -10.311 1.00 86.56 77 SER A C 1
ATOM 585 O O . SER A 1 77 ? 2.290 4.827 -10.406 1.00 86.56 77 SER A O 1
ATOM 587 N N . GLN A 1 78 ? 0.257 5.172 -11.291 1.00 84.75 78 GLN A N 1
ATOM 588 C CA . GLN A 1 78 ? 0.716 6.045 -12.381 1.00 84.75 78 GLN A CA 1
ATOM 589 C C . GLN A 1 78 ? 0.625 7.531 -12.008 1.00 84.75 78 GLN A C 1
ATOM 591 O O . GLN A 1 78 ? 1.126 8.379 -12.747 1.00 84.75 78 GLN A O 1
ATOM 596 N N . HIS A 1 79 ? -0.009 7.858 -10.880 1.00 88.69 79 HIS A N 1
ATOM 597 C CA . HIS A 1 79 ? -0.037 9.217 -10.370 1.00 88.69 79 HIS A CA 1
ATOM 598 C C . HIS A 1 79 ? 1.360 9.626 -9.874 1.00 88.69 79 HIS A C 1
ATOM 600 O O . HIS A 1 79 ? 2.008 8.856 -9.163 1.00 88.69 79 HIS A O 1
ATOM 606 N N . PRO A 1 80 ? 1.854 10.825 -10.233 1.00 87.62 80 PRO A N 1
ATOM 607 C CA . PRO A 1 80 ? 3.142 11.296 -9.741 1.00 87.62 80 PRO A CA 1
ATOM 608 C C . PRO A 1 80 ? 3.148 11.449 -8.214 1.00 87.62 80 PRO A C 1
ATOM 610 O O . PRO A 1 80 ? 2.243 12.061 -7.650 1.00 87.62 80 PRO A O 1
ATOM 613 N N . GLY A 1 81 ? 4.201 10.956 -7.559 1.00 89.62 81 GLY A N 1
ATOM 614 C CA . GLY A 1 81 ? 4.525 11.280 -6.167 1.00 89.62 81 GLY A CA 1
ATOM 615 C C . GLY A 1 81 ? 3.807 10.471 -5.084 1.00 89.62 81 GLY A C 1
ATOM 616 O O . GLY A 1 81 ? 3.960 10.802 -3.910 1.00 89.62 81 GLY A O 1
ATOM 617 N N . GLY A 1 82 ? 3.038 9.433 -5.421 1.00 92.81 82 GLY A N 1
ATOM 618 C CA . GLY A 1 82 ? 2.343 8.620 -4.418 1.00 92.81 82 GLY A CA 1
ATOM 619 C C . GLY A 1 82 ? 1.302 7.671 -4.997 1.00 92.81 82 GLY A C 1
ATOM 620 O O . GLY A 1 82 ? 1.299 7.411 -6.197 1.00 92.81 82 GLY A O 1
ATOM 621 N N . CYS A 1 83 ? 0.439 7.139 -4.132 1.00 93.88 83 CYS A N 1
ATOM 622 C CA . CYS A 1 83 ? -0.643 6.214 -4.485 1.00 93.88 83 CYS A CA 1
ATOM 623 C C . CYS A 1 83 ? -1.920 6.546 -3.706 1.00 93.88 83 CYS A C 1
ATOM 625 O O . CYS A 1 83 ? -1.850 6.976 -2.553 1.00 93.88 83 CYS A O 1
ATOM 627 N N . ASN A 1 84 ? -3.090 6.280 -4.289 1.00 95.06 84 ASN A N 1
ATOM 628 C CA . ASN A 1 84 ? -4.339 6.323 -3.527 1.00 95.06 84 ASN A CA 1
ATOM 629 C C . ASN A 1 84 ? -4.558 5.030 -2.734 1.00 95.06 84 ASN A C 1
ATOM 631 O O . ASN A 1 84 ? -4.300 3.919 -3.210 1.00 95.06 84 ASN A O 1
ATOM 635 N N . PHE A 1 85 ? -5.096 5.189 -1.529 1.00 95.62 85 PHE A N 1
ATOM 636 C CA . PHE A 1 85 ? -5.469 4.097 -0.643 1.00 95.62 85 PHE A CA 1
ATOM 637 C C . PHE A 1 85 ? -6.875 4.304 -0.093 1.00 95.62 85 PHE A C 1
ATOM 639 O O . PHE A 1 85 ? -7.255 5.412 0.277 1.00 95.62 85 PHE A O 1
ATOM 646 N N . LEU A 1 86 ? -7.635 3.214 -0.038 1.00 95.50 86 LEU A N 1
ATOM 647 C CA . LEU A 1 86 ? -8.942 3.121 0.597 1.00 95.50 86 LEU A CA 1
ATOM 648 C C . LEU A 1 86 ? -8.765 2.601 2.022 1.00 95.50 86 LEU A C 1
ATOM 650 O O . LEU A 1 86 ? -8.149 1.551 2.229 1.00 95.50 86 LEU A O 1
ATOM 654 N N . TYR A 1 87 ? -9.368 3.284 2.981 1.00 95.56 87 TYR A N 1
ATOM 655 C CA . TYR A 1 87 ? -9.398 2.891 4.382 1.00 95.56 87 TYR A CA 1
ATOM 656 C C . TYR A 1 87 ? -10.610 2.014 4.700 1.00 95.56 87 TYR A C 1
ATOM 658 O O . TYR A 1 87 ? -11.584 1.944 3.947 1.00 95.56 87 TYR A O 1
ATOM 666 N N . GLY A 1 88 ? -10.564 1.328 5.840 1.00 93.75 88 GLY A N 1
ATOM 667 C CA . GLY A 1 88 ? -11.636 0.443 6.295 1.00 93.75 88 GLY A CA 1
ATOM 668 C C . GLY A 1 88 ? -12.981 1.141 6.530 1.00 93.75 88 GLY A C 1
ATOM 669 O O . GLY A 1 88 ? -14.000 0.459 6.613 1.00 93.75 88 GLY A O 1
ATOM 670 N N . ASP A 1 89 ? -13.001 2.471 6.651 1.00 94.62 89 ASP A N 1
ATOM 671 C CA . ASP A 1 89 ? -14.214 3.286 6.795 1.00 94.62 89 ASP A CA 1
ATOM 672 C C . ASP A 1 89 ? -14.795 3.762 5.451 1.00 94.62 89 ASP A C 1
ATOM 674 O O . ASP A 1 89 ? -15.853 4.390 5.422 1.00 94.62 89 ASP A O 1
ATOM 678 N N . GLY A 1 90 ? -14.130 3.439 4.339 1.00 94.62 90 GLY A N 1
ATOM 679 C CA . GLY A 1 90 ? -14.526 3.830 2.990 1.00 94.62 90 GLY A CA 1
ATOM 680 C C . GLY A 1 90 ? -13.942 5.163 2.516 1.00 94.62 90 GLY A C 1
ATOM 681 O O . GLY A 1 90 ? -14.196 5.547 1.374 1.00 94.62 90 GLY A O 1
ATOM 682 N N . SER A 1 91 ? -13.163 5.864 3.343 1.00 95.56 91 SER A N 1
ATOM 683 C CA . SER A 1 9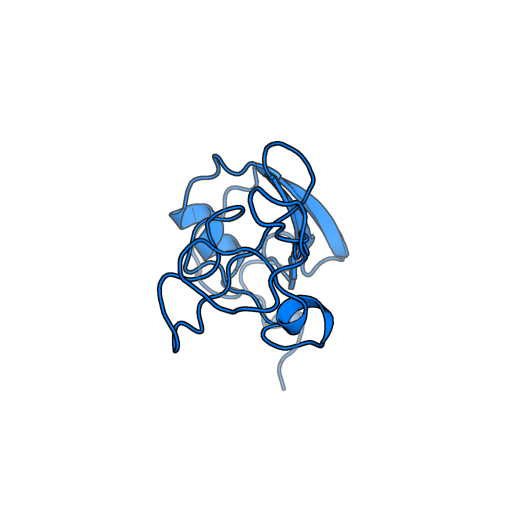1 ? -12.445 7.066 2.916 1.00 95.56 91 SER A CA 1
ATOM 684 C C . SER A 1 91 ? -11.274 6.716 1.993 1.00 95.56 91 SER A C 1
ATOM 686 O O . SER A 1 91 ? -10.663 5.653 2.115 1.00 95.56 91 SER A O 1
ATOM 688 N N . VAL A 1 92 ? -10.970 7.602 1.042 1.00 95.25 92 VAL A N 1
ATOM 689 C CA . VAL A 1 92 ? -9.827 7.466 0.131 1.00 95.25 92 VAL A CA 1
ATOM 690 C C . VAL A 1 92 ? -8.883 8.632 0.362 1.00 95.25 92 VAL A C 1
ATOM 692 O O . VAL A 1 92 ? -9.316 9.783 0.293 1.00 95.25 92 VAL A O 1
ATOM 695 N N . SER A 1 93 ? -7.602 8.333 0.569 1.00 95.00 93 SER A N 1
ATOM 696 C CA . SER A 1 93 ? -6.559 9.352 0.699 1.00 95.00 93 SER A CA 1
ATOM 697 C C . SER A 1 93 ? -5.371 9.032 -0.194 1.00 95.00 93 SER A C 1
ATOM 699 O O . SER A 1 93 ? -5.005 7.871 -0.393 1.00 95.00 93 SER A O 1
ATOM 701 N N . PHE A 1 94 ? -4.756 10.089 -0.712 1.00 95.19 94 PHE A N 1
ATOM 702 C CA . PHE A 1 94 ? -3.497 9.998 -1.431 1.00 95.19 94 PHE A CA 1
ATOM 703 C C . PHE A 1 94 ? -2.344 9.968 -0.428 1.00 95.19 94 PHE A C 1
ATOM 705 O O . PHE A 1 94 ? -2.198 10.892 0.370 1.00 95.19 94 PHE A O 1
ATOM 712 N N . ILE A 1 95 ? -1.528 8.918 -0.473 1.00 95.25 95 ILE A N 1
ATOM 713 C CA . ILE A 1 95 ? -0.339 8.787 0.368 1.00 95.25 95 ILE A CA 1
ATOM 714 C C . ILE A 1 95 ? 0.894 9.094 -0.487 1.00 95.25 95 ILE A C 1
ATOM 716 O O . ILE A 1 95 ? 1.094 8.426 -1.508 1.00 95.25 95 ILE A O 1
ATOM 720 N N . PRO A 1 96 ? 1.729 10.071 -0.092 1.00 94.75 96 PRO A N 1
ATOM 721 C CA . PRO A 1 96 ? 2.943 10.387 -0.824 1.00 94.75 96 PRO A CA 1
ATOM 722 C C . PRO A 1 96 ? 3.979 9.269 -0.678 1.00 94.75 96 PRO A C 1
ATOM 724 O O . PRO A 1 96 ? 4.120 8.665 0.385 1.00 94.75 96 PRO A O 1
ATOM 727 N N . GLU A 1 97 ? 4.780 9.043 -1.718 1.00 92.00 97 GLU A N 1
ATOM 728 C CA . GLU A 1 97 ? 5.864 8.045 -1.690 1.00 92.00 97 GLU A CA 1
ATOM 729 C C . GLU A 1 97 ? 6.988 8.397 -0.698 1.00 92.00 97 GLU A C 1
ATOM 731 O O . GLU A 1 97 ? 7.789 7.542 -0.330 1.00 92.00 97 GLU A O 1
ATOM 736 N N . THR A 1 98 ? 7.009 9.643 -0.214 1.00 93.50 98 THR A N 1
ATOM 737 C CA . THR A 1 98 ? 7.912 10.133 0.835 1.00 93.50 98 THR A CA 1
ATOM 738 C C . THR A 1 98 ? 7.429 9.826 2.256 1.00 93.50 98 THR A C 1
ATOM 740 O O . THR A 1 98 ? 8.041 10.301 3.213 1.00 93.50 98 THR A O 1
ATOM 743 N N . ILE A 1 99 ? 6.315 9.101 2.422 1.00 94.00 99 ILE A N 1
ATOM 744 C CA . ILE A 1 99 ? 5.822 8.683 3.739 1.00 94.00 99 ILE A CA 1
ATOM 745 C C . ILE A 1 99 ? 6.907 7.919 4.511 1.00 94.00 99 ILE A C 1
ATOM 747 O O . ILE A 1 99 ? 7.682 7.145 3.944 1.00 94.00 99 ILE A O 1
ATOM 751 N N . ASN A 1 100 ? 6.947 8.105 5.832 1.00 93.62 100 ASN A N 1
ATOM 752 C CA . ASN A 1 100 ? 7.782 7.274 6.688 1.00 93.62 100 ASN A CA 1
ATOM 753 C C . ASN A 1 100 ? 7.388 5.791 6.533 1.00 93.62 100 ASN A C 1
ATOM 755 O O . ASN A 1 100 ? 6.219 5.420 6.656 1.00 93.62 100 ASN A O 1
ATOM 759 N N . PHE A 1 101 ? 8.377 4.937 6.274 1.00 91.19 101 PHE A N 1
ATOM 760 C CA . PHE A 1 101 ? 8.142 3.529 5.963 1.00 91.19 101 PHE A CA 1
ATOM 761 C C . PHE A 1 101 ? 7.542 2.725 7.131 1.00 91.19 101 PHE A C 1
ATOM 763 O O . PHE A 1 101 ? 6.769 1.791 6.914 1.00 91.19 101 PHE A O 1
ATOM 770 N N . GLU A 1 102 ? 7.853 3.092 8.374 1.00 93.00 102 GLU A N 1
ATOM 771 C CA . GLU A 1 102 ? 7.247 2.486 9.561 1.00 93.00 102 GLU A CA 1
ATOM 772 C C . GLU A 1 102 ? 5.768 2.860 9.656 1.00 93.00 102 GLU A C 1
ATOM 774 O O . GLU A 1 102 ? 4.918 1.976 9.753 1.00 93.00 102 GLU A O 1
ATOM 779 N N . THR A 1 103 ? 5.443 4.147 9.507 1.00 93.50 103 THR A N 1
ATOM 780 C CA . THR A 1 103 ? 4.053 4.622 9.465 1.00 93.50 103 THR A CA 1
ATOM 781 C C . THR A 1 103 ? 3.258 3.918 8.368 1.00 93.50 103 THR A C 1
ATOM 783 O O . THR A 1 103 ? 2.148 3.450 8.610 1.00 93.50 103 THR A O 1
ATOM 786 N N . TYR A 1 104 ? 3.841 3.766 7.179 1.00 93.44 104 TYR A N 1
ATOM 787 C CA . TYR A 1 104 ? 3.211 3.054 6.070 1.00 93.44 104 TYR A CA 1
ATOM 788 C C . TYR A 1 104 ? 2.868 1.595 6.416 1.00 93.44 104 TYR A C 1
ATOM 790 O O . TYR A 1 104 ? 1.753 1.141 6.157 1.00 93.44 104 TYR A O 1
ATOM 798 N N . ASN A 1 105 ? 3.780 0.878 7.076 1.00 92.75 105 ASN A N 1
ATOM 799 C CA . ASN A 1 105 ? 3.522 -0.482 7.554 1.00 92.75 105 ASN A CA 1
ATOM 800 C C . ASN A 1 105 ? 2.466 -0.534 8.664 1.00 92.75 105 ASN A C 1
ATOM 802 O O . ASN A 1 105 ? 1.611 -1.422 8.672 1.00 92.75 105 ASN A O 1
ATOM 806 N N . LEU A 1 106 ? 2.480 0.431 9.585 1.00 94.88 106 LEU A N 1
ATOM 807 C CA . LEU A 1 106 ? 1.474 0.524 10.640 1.00 94.88 106 LEU A CA 1
ATOM 808 C C . LEU A 1 106 ? 0.072 0.762 10.066 1.00 94.88 106 LEU A C 1
ATOM 810 O O . LEU A 1 106 ? -0.894 0.189 10.571 1.00 94.88 106 LEU A O 1
ATOM 814 N N . LEU A 1 107 ? -0.055 1.534 8.985 1.00 94.19 107 LEU A N 1
ATOM 815 C CA . LEU A 1 107 ? -1.329 1.742 8.291 1.00 94.19 107 LEU A CA 1
ATOM 816 C C . LEU A 1 107 ? -1.896 0.448 7.678 1.00 94.19 107 LEU A C 1
ATOM 818 O O . LEU A 1 107 ? -3.114 0.329 7.570 1.00 94.19 107 LEU A O 1
ATOM 822 N N . ALA A 1 108 ? -1.067 -0.544 7.341 1.00 93.31 108 ALA A N 1
ATOM 823 C CA . ALA A 1 108 ? -1.526 -1.856 6.868 1.00 93.31 108 ALA A CA 1
ATOM 824 C C . ALA A 1 108 ? -1.882 -2.840 8.000 1.00 93.31 108 ALA A C 1
ATOM 826 O O . ALA A 1 108 ? -2.610 -3.813 7.784 1.00 93.31 108 ALA A O 1
ATOM 827 N N . ALA A 1 109 ? -1.395 -2.607 9.220 1.00 93.75 109 ALA A N 1
ATOM 828 C CA . ALA A 1 109 ? -1.725 -3.429 10.379 1.00 93.75 109 ALA A CA 1
ATOM 829 C C . ALA A 1 109 ? -3.105 -3.049 10.934 1.00 93.75 109 ALA A C 1
ATOM 831 O O . ALA A 1 109 ? -3.369 -1.885 11.177 1.00 93.75 109 ALA A O 1
ATOM 832 N N . ARG A 1 110 ? -4.000 -4.005 11.199 1.00 92.50 110 ARG A N 1
ATOM 833 C CA . ARG A 1 110 ? -5.338 -3.693 11.756 1.00 92.50 110 ARG A CA 1
ATOM 834 C C . ARG A 1 110 ? -5.381 -3.537 13.285 1.00 92.50 110 ARG A C 1
ATOM 836 O O . ARG A 1 110 ? -6.405 -3.117 13.825 1.00 92.50 110 ARG A O 1
ATOM 843 N N . ASN A 1 111 ? -4.335 -3.999 13.969 1.00 93.00 111 ASN A N 1
ATOM 844 C CA . ASN A 1 111 ? -4.285 -4.182 15.421 1.00 93.00 111 ASN A CA 1
ATOM 845 C C . ASN A 1 111 ? -2.860 -4.046 15.997 1.00 93.00 111 ASN A C 1
ATOM 847 O O . ASN A 1 111 ? -2.470 -4.823 16.870 1.00 93.00 111 ASN A O 1
ATOM 851 N N . SER A 1 112 ? -2.059 -3.114 15.481 1.00 91.81 112 SER A N 1
ATOM 852 C CA . SER A 1 112 ? -0.706 -2.856 15.982 1.00 91.81 112 SER A CA 1
ATOM 853 C C . SER A 1 112 ? -0.705 -2.248 17.388 1.00 91.81 112 SER A C 1
ATOM 855 O O . SER A 1 112 ? 0.279 -2.402 18.113 1.00 91.81 112 SER A O 1
ATOM 857 N N . GLY A 1 113 ? -1.777 -1.542 17.775 1.00 89.88 113 GLY A N 1
ATOM 858 C CA . GLY A 1 113 ? -1.838 -0.772 19.019 1.00 89.88 113 GLY A CA 1
ATOM 859 C C . GLY A 1 113 ? -0.872 0.419 19.062 1.00 89.88 113 GLY A C 1
ATOM 860 O O . GLY A 1 113 ? -0.716 1.030 20.118 1.00 89.88 113 GLY A O 1
ATOM 861 N N . GLN A 1 114 ? -0.213 0.739 17.944 1.00 91.75 114 GLN A N 1
ATOM 862 C CA . GLN A 1 114 ? 0.700 1.872 17.822 1.00 91.75 114 GLN A CA 1
ATOM 863 C C . GLN A 1 114 ? -0.031 3.099 17.261 1.00 91.75 114 GLN A C 1
ATOM 865 O O . GLN A 1 114 ? -0.960 2.942 16.462 1.00 91.75 114 GLN A O 1
ATOM 870 N N . PRO A 1 115 ? 0.394 4.322 17.623 1.00 87.56 115 PRO A N 1
ATOM 871 C CA . PRO A 1 115 ? -0.080 5.534 16.969 1.00 87.56 115 PRO A CA 1
ATOM 872 C C . PRO A 1 115 ? 0.192 5.488 15.462 1.00 87.56 115 PRO A C 1
ATOM 874 O O . PRO A 1 115 ? 1.282 5.113 15.032 1.00 87.56 115 PRO A O 1
ATOM 877 N N . LYS A 1 116 ? -0.801 5.883 14.663 1.00 88.25 116 LYS A N 1
ATOM 878 C CA . LYS A 1 116 ? -0.687 5.980 13.206 1.00 88.25 116 LYS A CA 1
ATOM 879 C C . LYS A 1 116 ? -0.906 7.422 12.799 1.00 88.25 116 LYS A C 1
ATOM 881 O O . LYS A 1 116 ? -2.005 7.948 12.956 1.00 88.25 116 LYS A O 1
ATOM 886 N N . GLU A 1 117 ? 0.141 8.051 12.297 1.00 82.25 117 GLU A N 1
ATOM 887 C CA . GLU A 1 117 ? 0.047 9.394 11.741 1.00 82.25 117 GLU A CA 1
ATOM 888 C C . GLU A 1 117 ? -0.399 9.274 10.286 1.00 82.25 117 GLU A C 1
ATOM 890 O O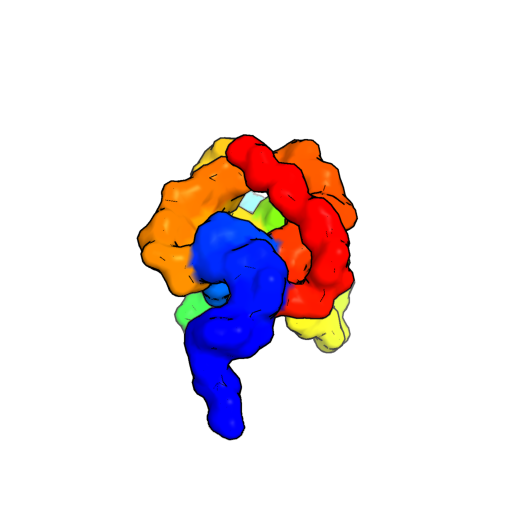 . GLU A 1 117 ? 0.309 8.714 9.449 1.00 82.25 117 GLU A O 1
ATOM 895 N N . GLN A 1 118 ? -1.616 9.728 9.992 1.00 72.12 118 GLN A N 1
ATOM 896 C CA . GLN A 1 118 ? -2.060 9.834 8.608 1.00 72.12 118 GLN A CA 1
ATOM 897 C C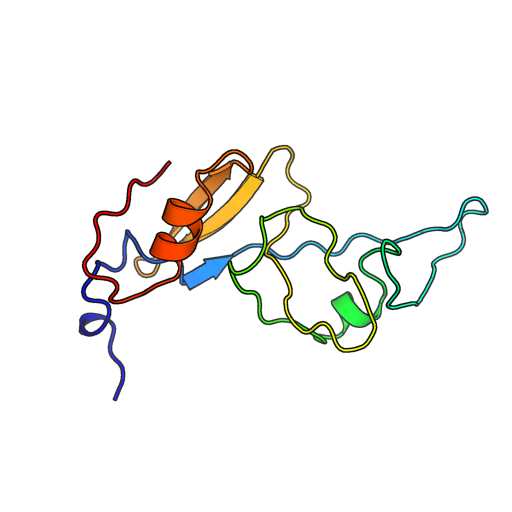 . GLN A 1 118 ? -1.350 11.031 7.952 1.00 72.12 118 GLN A C 1
ATOM 899 O O . GLN A 1 118 ? -1.206 12.062 8.614 1.00 72.12 118 GLN A O 1
ATOM 904 N N . PRO A 1 119 ? -0.867 10.883 6.707 1.00 66.62 119 PRO A N 1
ATOM 905 C CA . PRO A 1 119 ? -0.229 11.967 5.963 1.00 66.62 119 PRO A CA 1
ATOM 906 C C . PRO A 1 119 ? -1.199 13.099 5.604 1.00 66.62 119 PRO A C 1
ATOM 908 O O . PRO A 1 119 ? -2.426 12.847 5.539 1.00 66.62 119 PRO A O 1
#

Foldseek 3Di:
DDDLVLLVLHQQLAFDDWAADQDFFADPVRDGDQDDEAPRDRHCCVVVCQLPDAALPDQEQDGQDHDDPPNHGHHYDPDPFFIWTATSVRDIDTDGSPDDSVLSNVNNDSDPPDDHDDD